Protein AF-A0A4P9ZXE1-F1 (afdb_monomer)

Nearest PDB structures (foldseek):
  8zd6-assembly1_A  TM=8.181E-01  e=3.611E-08  Canis lupus familiaris
  8zd6-assembly2_G  TM=7.915E-01  e=1.028E-07  Canis lupus familiaris
  3s0p-assembly1_B  TM=8.027E-01  e=1.581E-06  Solanum lycopersicum
  2jlp-assembly1_B  TM=6.651E-01  e=5.885E-07  Homo sapiens
  4bd4-assembly5_E  TM=6.994E-01  e=2.165E-05  Homo sapiens

pLDDT: mean 86.51, std 16.83, range [37.81, 98.88]

Foldseek 3Di:
DDPDDDDDDDDDPDDDDPPDPQCQKKKFAFDDPQAKGWIKIWGQDPPDPDAFIKIKTKIAHHHPPFADLKFKWWACAAQDPVNHPVRLHHGAAPPCADQPPHQAADLVPNVRRPGLGRCCRNPNGHDDPPHRGMTIDIDGRNSADCDDPSHSARHKMFMAGPVRDTGTMGHID

Organism: NCBI:txid215637

Secondary structure (DSSP, 8-state):
------------------------EEEEEEE-TTS-EEEEEEEE---TT--SEEEEEEEE---TT--SSBEEEEESSPPPTTS-GGGG-SB--TT----SS-----GGGHHHHS-TT-HHHHH--B--SSTTS-EEEEEEESS--SSSTT--TTSEEEEE-TT--EEEEEEB-

Sequence (173 aa):
MRFSTACLALTALAAPALALPTADHAVAKFENPAGVSGQVTFERQPKCGAQGTHVSFQFSGFGATAVGPFSYHIHQSPVGADGGCTATGGHFDPYAVPKTPVYTCNPAQARATCEVGDLSGKHGKLNPLPANGPVSGSYHDVDVELTGANAIVGRSVVVHNAQGDRIACANIV

Solvent-accessible surface area (backbone atoms only — not comparable to full-atom values): 9693 Å² total; per-residue (Å²): 137,85,84,79,83,74,84,81,78,80,86,73,89,71,75,86,69,83,70,70,88,70,54,49,57,37,37,23,58,28,87,36,93,87,25,39,26,41,38,38,39,39,31,57,45,85,59,90,87,50,73,35,21,39,37,36,37,38,40,29,44,52,32,98,84,55,51,67,58,24,38,40,32,30,24,60,27,33,52,29,98,87,72,41,61,74,58,12,64,57,69,25,43,95,79,65,49,72,52,75,96,62,68,57,52,40,53,95,46,33,93,72,31,30,42,63,16,39,47,20,57,55,73,51,54,50,72,36,63,61,84,49,32,52,41,69,55,71,53,77,36,72,71,49,35,56,61,70,97,75,31,50,61,66,12,16,41,38,33,22,35,60,87,64,50,79,66,38,54,19,45,22,82

Mean predicted aligned error: 8.41 Å

InterPro domains:
  IPR001424 Superoxide dismutase, copper/zinc binding domain [PF00080] (36-165)
  IPR036423 Superoxide dismutase-like, copper/zinc binding domain superfamily [G3DSA:2.60.40.200] (21-173)
  IPR036423 Superoxide dismutase-like, copper/zinc binding domain superfamily [SSF49329] (30-172)
  IPR053257 Cu-only superoxide dismutase [PTHR20910] (32-173)

Structure (mmCIF, N/CA/C/O backbone):
data_AF-A0A4P9ZXE1-F1
#
_entry.id   AF-A0A4P9ZXE1-F1
#
loop_
_atom_site.group_PDB
_atom_site.id
_atom_site.type_symbol
_atom_site.label_atom_id
_atom_site.label_alt_id
_atom_site.label_comp_id
_atom_site.label_asym_id
_atom_site.label_entity_id
_atom_site.label_seq_id
_atom_site.pdbx_PDB_ins_code
_atom_site.Cartn_x
_atom_site.Cartn_y
_atom_site.Cartn_z
_atom_site.occupancy
_atom_site.B_iso_or_equiv
_atom_site.auth_seq_id
_atom_site.auth_comp_id
_atom_site.auth_asym_id
_atom_site.auth_atom_id
_atom_site.pdbx_PDB_model_num
ATOM 1 N N . MET A 1 1 ? 7.573 41.254 -19.650 1.00 37.81 1 MET A N 1
ATOM 2 C CA . MET A 1 1 ? 6.693 40.522 -20.587 1.00 37.81 1 MET A CA 1
ATOM 3 C C . MET A 1 1 ? 7.003 39.040 -20.448 1.00 37.81 1 MET A C 1
ATOM 5 O O . MET A 1 1 ? 8.148 38.659 -20.644 1.00 37.81 1 MET A O 1
ATOM 9 N N . ARG A 1 2 ? 6.043 38.237 -19.970 1.00 42.19 2 ARG A N 1
ATOM 10 C CA . ARG A 1 2 ? 6.196 36.784 -19.800 1.00 42.19 2 ARG A CA 1
ATOM 11 C C . ARG A 1 2 ? 5.921 36.122 -21.148 1.00 42.19 2 ARG A C 1
ATOM 13 O O . ARG A 1 2 ? 4.805 36.236 -21.644 1.00 42.19 2 ARG A O 1
ATOM 20 N N . PHE A 1 3 ? 6.915 35.467 -21.738 1.00 40.62 3 PHE A N 1
ATOM 21 C CA . PHE A 1 3 ? 6.692 34.627 -22.910 1.00 40.62 3 PHE A CA 1
ATOM 22 C C . PHE A 1 3 ? 6.092 33.307 -22.428 1.00 40.62 3 PHE A C 1
ATOM 24 O O . PHE A 1 3 ? 6.759 32.513 -21.772 1.00 40.62 3 PHE A O 1
ATOM 31 N N . SER A 1 4 ? 4.794 33.133 -22.675 1.00 47.81 4 SER A N 1
ATOM 32 C CA . SER A 1 4 ? 4.089 31.877 -22.441 1.00 47.81 4 SER A CA 1
ATOM 33 C C . SER A 1 4 ? 4.406 30.954 -23.613 1.00 47.81 4 SER A C 1
ATOM 35 O O . SER A 1 4 ? 3.917 31.167 -24.723 1.00 47.81 4 SER A O 1
ATOM 37 N N . THR A 1 5 ? 5.280 29.974 -23.402 1.00 49.47 5 THR A N 1
ATOM 38 C CA . THR A 1 5 ? 5.599 28.969 -24.418 1.00 49.47 5 THR A CA 1
ATOM 39 C C . THR A 1 5 ? 4.461 27.953 -24.450 1.00 49.47 5 THR A C 1
ATOM 41 O O . THR A 1 5 ? 4.410 27.026 -23.646 1.00 49.47 5 THR A O 1
ATOM 44 N N . ALA A 1 6 ? 3.500 28.168 -25.347 1.00 54.53 6 ALA A N 1
ATOM 45 C CA . ALA A 1 6 ? 2.467 27.187 -25.646 1.00 54.53 6 ALA A CA 1
ATOM 46 C C . ALA A 1 6 ? 3.096 25.999 -26.391 1.00 54.53 6 ALA A C 1
ATOM 48 O O . ALA A 1 6 ? 3.806 26.179 -27.380 1.00 54.53 6 ALA A O 1
ATOM 49 N N . CYS A 1 7 ? 2.841 24.786 -25.903 1.00 51.19 7 CYS A N 1
ATOM 50 C CA . CYS A 1 7 ? 3.284 23.552 -26.541 1.00 51.19 7 CYS A CA 1
ATOM 51 C C . CYS A 1 7 ? 2.445 23.335 -27.814 1.00 51.19 7 CYS A C 1
ATOM 53 O O . CYS A 1 7 ? 1.250 23.051 -27.723 1.00 51.19 7 CYS A O 1
ATOM 55 N N . LEU A 1 8 ? 3.041 23.536 -28.995 1.00 47.84 8 LEU A N 1
ATOM 56 C CA . LEU A 1 8 ? 2.382 23.268 -30.275 1.00 47.84 8 LEU A CA 1
ATOM 57 C C . LEU A 1 8 ? 2.207 21.753 -30.446 1.00 47.84 8 LEU A C 1
ATOM 59 O O . LEU A 1 8 ? 3.186 21.022 -30.583 1.00 47.84 8 LEU A O 1
ATOM 63 N N . ALA A 1 9 ? 0.959 21.290 -30.477 1.00 53.44 9 ALA A N 1
ATOM 64 C CA . ALA A 1 9 ? 0.637 19.926 -30.866 1.00 53.44 9 ALA A CA 1
ATOM 65 C C . ALA A 1 9 ? 0.640 19.817 -32.399 1.00 53.44 9 ALA A C 1
ATOM 67 O O . ALA A 1 9 ? -0.198 20.411 -33.078 1.00 53.44 9 ALA A O 1
ATOM 68 N N . LEU A 1 10 ? 1.590 19.056 -32.946 1.00 49.34 10 LEU A N 1
ATOM 69 C CA . LEU A 1 10 ? 1.584 18.646 -34.347 1.00 49.34 10 LEU A CA 1
ATOM 70 C C . LEU A 1 10 ? 0.474 17.595 -34.524 1.00 49.34 10 LEU A C 1
ATOM 72 O O . LEU A 1 10 ? 0.581 16.484 -34.007 1.00 49.34 10 LEU A O 1
ATOM 76 N N . THR A 1 11 ? -0.613 17.932 -35.216 1.00 52.53 11 THR A N 1
ATOM 77 C CA . THR A 1 11 ? -1.706 16.985 -35.478 1.00 52.53 11 THR A CA 1
ATOM 78 C C . THR A 1 11 ? -1.324 16.044 -36.618 1.00 52.53 11 THR A C 1
ATOM 80 O O . THR A 1 11 ? -1.587 16.328 -37.786 1.00 52.53 11 THR A O 1
ATOM 83 N N . ALA A 1 12 ? -0.699 14.916 -36.290 1.00 55.50 12 ALA A N 1
ATOM 84 C CA . ALA A 1 12 ? -0.641 13.775 -37.196 1.00 55.50 12 ALA A CA 1
ATOM 85 C C . ALA A 1 12 ? -1.984 13.026 -37.133 1.00 55.50 12 ALA A C 1
ATOM 87 O O . ALA A 1 12 ? -2.408 12.618 -36.051 1.00 55.50 12 ALA A O 1
ATOM 88 N N . LEU A 1 13 ? -2.659 12.839 -38.276 1.00 52.97 13 LEU A N 1
ATOM 89 C CA . LEU A 1 13 ? -3.788 11.909 -38.370 1.00 52.97 13 LEU A CA 1
ATOM 90 C C . LEU A 1 13 ? -3.250 10.479 -38.229 1.00 52.97 13 LEU A C 1
ATOM 92 O O . LEU A 1 13 ? -2.818 9.865 -39.203 1.00 52.97 13 LEU A O 1
ATOM 96 N N . ALA A 1 14 ? -3.259 9.957 -37.006 1.00 55.69 14 ALA A N 1
ATOM 97 C CA . ALA A 1 14 ? -3.088 8.536 -36.762 1.00 55.69 14 ALA A CA 1
ATOM 98 C C . ALA A 1 14 ? -4.411 7.817 -37.066 1.00 55.69 14 ALA A C 1
ATOM 100 O O . ALA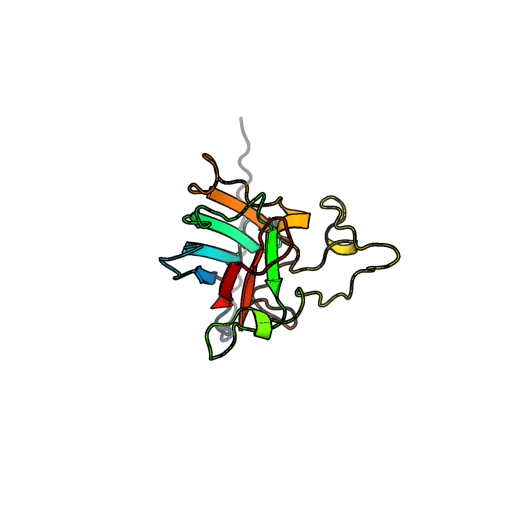 A 1 14 ? -5.476 8.246 -36.618 1.00 55.69 14 ALA A O 1
ATOM 101 N N . ALA A 1 15 ? -4.344 6.722 -37.827 1.00 55.66 15 ALA A N 1
ATOM 102 C CA . ALA A 1 15 ? -5.450 5.772 -37.929 1.00 55.66 15 ALA A CA 1
ATOM 103 C C . ALA A 1 15 ? -5.870 5.324 -36.515 1.00 55.66 15 ALA A C 1
ATOM 105 O O . ALA A 1 15 ? -5.005 5.260 -35.634 1.00 55.66 15 ALA A O 1
ATOM 106 N N . PRO A 1 16 ? -7.152 4.998 -36.266 1.00 47.50 16 PRO A N 1
ATOM 107 C CA . PRO A 1 16 ? -7.573 4.520 -34.962 1.00 47.50 16 PRO A CA 1
ATOM 108 C C . PRO A 1 16 ? -6.962 3.134 -34.754 1.00 47.50 16 PRO A C 1
ATOM 110 O O . PRO A 1 16 ? -7.514 2.116 -35.167 1.00 47.50 16 PRO A O 1
ATOM 113 N N . ALA A 1 17 ? -5.788 3.089 -34.126 1.00 56.81 17 ALA A N 1
ATOM 114 C CA . ALA A 1 17 ? -5.379 1.899 -33.415 1.00 56.81 17 ALA A CA 1
ATOM 115 C C . ALA A 1 17 ? -6.487 1.645 -32.393 1.00 56.81 17 ALA A C 1
ATOM 117 O O . ALA A 1 17 ? -6.837 2.544 -31.626 1.00 56.81 17 ALA A O 1
ATOM 118 N N . LEU A 1 18 ? -7.082 0.454 -32.428 1.00 47.06 18 LEU A N 1
ATOM 119 C CA . LEU A 1 18 ? -7.927 -0.028 -31.345 1.00 47.06 18 LEU A CA 1
ATOM 120 C C . LEU A 1 18 ? -7.067 -0.003 -30.079 1.00 47.06 18 LEU A C 1
ATOM 122 O O . LEU A 1 18 ? -6.294 -0.924 -29.825 1.00 47.06 18 LEU A O 1
ATOM 126 N N . ALA A 1 19 ? -7.133 1.100 -29.335 1.00 48.69 19 ALA A N 1
ATOM 127 C CA . ALA A 1 19 ? -6.527 1.193 -28.029 1.00 48.69 19 ALA A CA 1
ATOM 128 C C . ALA A 1 19 ? -7.233 0.140 -27.179 1.00 48.69 19 ALA A C 1
ATOM 130 O O . ALA A 1 19 ? -8.442 0.222 -26.954 1.00 48.69 19 ALA A O 1
ATOM 131 N N . LEU A 1 20 ? -6.484 -0.879 -26.756 1.00 50.44 20 LEU A N 1
ATOM 132 C CA . LEU A 1 20 ? -6.907 -1.706 -25.634 1.00 50.44 20 LEU A CA 1
ATOM 133 C C . LEU A 1 20 ? -7.311 -0.740 -24.512 1.00 50.44 20 LEU A C 1
ATOM 135 O O . LEU A 1 20 ? -6.597 0.250 -24.326 1.00 50.44 20 LEU A O 1
ATOM 139 N N . PRO A 1 21 ? -8.430 -0.964 -23.805 1.00 48.78 21 PRO A N 1
ATOM 140 C CA . PRO A 1 21 ? -8.814 -0.098 -22.701 1.00 48.78 21 PRO A CA 1
ATOM 141 C C . PRO A 1 21 ? -7.648 -0.069 -21.712 1.00 48.78 21 PRO A C 1
ATOM 143 O O . PRO A 1 21 ? -7.353 -1.065 -21.053 1.00 48.78 21 PRO A O 1
ATOM 146 N N . THR A 1 22 ? -6.913 1.040 -21.677 1.00 56.03 22 THR A N 1
ATOM 147 C CA . THR A 1 22 ? -5.839 1.217 -20.715 1.00 56.03 22 THR A CA 1
ATOM 148 C C . THR A 1 22 ? -6.523 1.529 -19.400 1.00 56.03 22 THR A C 1
ATOM 150 O O . THR A 1 22 ? -7.321 2.464 -19.316 1.00 56.03 22 THR A O 1
ATOM 153 N N . ALA A 1 23 ? -6.277 0.703 -18.383 1.00 66.94 23 ALA A N 1
ATOM 154 C CA . ALA A 1 23 ? -6.659 1.040 -17.024 1.00 66.94 23 ALA A CA 1
ATOM 155 C C . ALA A 1 23 ? -5.858 2.289 -16.632 1.00 66.94 23 ALA A C 1
ATOM 157 O O . ALA A 1 23 ? -4.732 2.207 -16.159 1.00 66.94 23 ALA A O 1
ATOM 158 N N . ASP A 1 24 ? -6.407 3.465 -16.918 1.00 85.94 24 ASP A N 1
ATOM 159 C CA . ASP A 1 24 ? -5.822 4.755 -16.538 1.00 85.94 24 ASP A CA 1
ATOM 160 C C . ASP A 1 24 ? -6.220 5.140 -15.114 1.00 85.94 24 ASP A C 1
ATOM 162 O O . ASP A 1 24 ? -5.783 6.160 -14.588 1.00 85.94 24 ASP A O 1
ATOM 166 N N . HIS A 1 25 ? -7.045 4.301 -14.498 1.00 92.25 25 HIS A N 1
ATOM 167 C CA . HIS A 1 25 ? -7.613 4.471 -13.185 1.00 92.25 25 HIS A CA 1
ATOM 168 C C . HIS A 1 25 ? -7.862 3.089 -12.569 1.00 92.25 25 HIS A C 1
ATOM 170 O O . HIS A 1 25 ? -8.386 2.207 -13.248 1.00 92.25 25 HIS A O 1
ATOM 176 N N . ALA A 1 26 ? -7.507 2.917 -11.299 1.00 96.44 26 ALA A N 1
ATOM 177 C CA . ALA A 1 26 ? -7.813 1.733 -10.502 1.00 96.44 26 ALA A CA 1
ATOM 178 C C . ALA A 1 26 ? -8.066 2.125 -9.039 1.00 96.44 26 ALA A C 1
ATOM 180 O O . ALA A 1 26 ? -7.527 3.124 -8.557 1.00 96.44 26 ALA A O 1
ATOM 181 N N . VAL A 1 27 ? -8.866 1.347 -8.313 1.00 98.00 27 VAL A N 1
ATOM 182 C CA . VAL A 1 27 ? -9.249 1.636 -6.924 1.00 98.00 27 VAL A CA 1
ATOM 183 C C . VAL A 1 27 ? -9.121 0.390 -6.062 1.00 98.00 27 VAL A C 1
ATOM 185 O O . VAL A 1 27 ? -9.598 -0.681 -6.419 1.00 98.00 27 VAL A O 1
ATOM 188 N N . ALA A 1 28 ? -8.532 0.549 -4.878 1.00 98.25 28 ALA A N 1
ATOM 189 C CA . ALA A 1 28 ? -8.623 -0.412 -3.789 1.00 98.25 28 ALA A CA 1
ATOM 190 C C . ALA A 1 28 ? -9.569 0.123 -2.716 1.00 98.25 28 ALA A C 1
ATOM 192 O O . ALA A 1 28 ? -9.208 1.035 -1.971 1.00 98.25 28 ALA A O 1
ATOM 193 N N . LYS A 1 29 ? -10.789 -0.419 -2.650 1.00 97.50 29 LYS A N 1
ATOM 194 C CA . LYS A 1 29 ? -11.834 0.030 -1.721 1.00 97.50 29 LYS A CA 1
ATOM 195 C C . LYS A 1 29 ? -11.907 -0.866 -0.486 1.00 97.50 29 LYS A C 1
ATOM 197 O O . LYS A 1 29 ? -12.100 -2.072 -0.592 1.00 97.50 29 LYS A O 1
ATOM 202 N N . PHE A 1 30 ? -11.779 -0.257 0.685 1.00 96.00 30 PHE A N 1
ATOM 203 C CA . PHE A 1 30 ? -11.786 -0.911 1.987 1.00 96.00 30 PHE A CA 1
ATOM 204 C C . PHE A 1 30 ? -13.178 -0.763 2.607 1.00 96.00 30 PHE A C 1
ATOM 206 O O . PHE A 1 30 ? -13.555 0.318 3.061 1.00 96.00 30 PHE A O 1
ATOM 213 N N . GLU A 1 31 ? -13.950 -1.849 2.611 1.00 82.12 31 GLU A N 1
ATOM 214 C CA . GLU A 1 31 ? -15.355 -1.871 3.043 1.00 82.12 31 GLU A CA 1
ATOM 215 C C . GLU A 1 31 ? -15.548 -2.599 4.386 1.00 82.12 31 GLU A C 1
ATOM 217 O O . GLU A 1 31 ? -16.488 -3.372 4.551 1.00 82.12 31 GLU A O 1
ATOM 222 N N . ASN A 1 32 ? -14.661 -2.374 5.365 1.00 74.56 32 ASN A N 1
ATOM 223 C CA . ASN A 1 32 ? -14.794 -2.965 6.699 1.00 74.56 32 ASN A CA 1
ATOM 224 C C . ASN A 1 32 ? -15.346 -1.945 7.716 1.00 74.56 32 ASN A C 1
ATOM 226 O O . ASN A 1 32 ? -14.581 -1.129 8.222 1.00 74.56 32 ASN A O 1
ATOM 230 N N . PRO A 1 33 ? -16.643 -1.986 8.074 1.00 60.88 33 PRO A N 1
ATOM 231 C CA . PRO A 1 33 ? -17.226 -1.054 9.044 1.00 60.88 33 PRO A CA 1
ATOM 232 C C . PRO A 1 33 ? -16.739 -1.263 10.490 1.00 60.88 33 PRO A C 1
ATOM 234 O O . PRO A 1 33 ? -16.909 -0.371 11.316 1.00 60.88 33 PRO A O 1
ATOM 237 N N . ALA A 1 34 ? -16.138 -2.415 10.811 1.00 63.50 34 ALA A N 1
ATOM 238 C CA . ALA A 1 34 ? -15.570 -2.710 12.132 1.00 63.50 34 ALA A CA 1
ATOM 239 C C . ALA A 1 34 ? -14.053 -2.440 12.214 1.00 63.50 34 ALA A C 1
ATOM 241 O O . ALA A 1 34 ? -13.433 -2.696 13.247 1.00 63.50 34 ALA A O 1
ATOM 242 N N . GLY A 1 35 ? -13.450 -1.943 11.132 1.00 83.62 35 GLY A N 1
ATOM 243 C CA . GLY A 1 35 ? -12.018 -1.703 11.009 1.00 83.62 35 GLY A CA 1
ATOM 244 C C . GLY A 1 35 ? -11.718 -0.634 9.963 1.00 83.62 35 GLY A C 1
ATOM 245 O O . GLY A 1 35 ? -12.519 0.274 9.739 1.00 83.62 35 GLY A O 1
ATOM 246 N N . VAL A 1 36 ? -10.539 -0.719 9.341 1.00 92.31 36 VAL A N 1
ATOM 247 C CA . VAL A 1 36 ? -10.106 0.293 8.371 1.00 92.31 36 VAL A CA 1
ATOM 248 C C . VAL A 1 36 ? -11.096 0.343 7.205 1.00 92.31 36 VAL A C 1
ATOM 250 O O . VAL A 1 36 ? -11.322 -0.658 6.523 1.00 92.31 36 VAL A O 1
ATOM 253 N N . SER A 1 37 ? -11.637 1.530 6.952 1.00 93.75 37 SER A N 1
ATOM 254 C CA . SER A 1 37 ? -12.508 1.831 5.817 1.00 93.75 37 SER A CA 1
ATOM 255 C C . SER A 1 37 ? -11.958 2.999 5.009 1.00 93.75 37 SER A C 1
ATOM 257 O O . SER A 1 37 ? -11.230 3.843 5.538 1.00 93.75 37 SER A O 1
ATOM 259 N N . GLY A 1 38 ? -12.297 3.048 3.722 1.00 95.12 38 GLY A N 1
ATOM 260 C CA . GLY A 1 38 ? -11.833 4.091 2.811 1.00 95.12 38 GLY A CA 1
ATOM 261 C C . GLY A 1 38 ? -11.387 3.531 1.469 1.00 95.12 38 GLY A C 1
ATOM 262 O O . GLY A 1 38 ? -11.906 2.512 1.014 1.00 95.12 38 GLY A O 1
ATOM 263 N N . GLN A 1 39 ? -10.439 4.193 0.816 1.00 97.56 39 GLN A N 1
ATOM 264 C CA . GLN A 1 39 ? -9.918 3.739 -0.468 1.00 97.56 39 GLN A CA 1
ATOM 265 C C . GLN A 1 39 ? -8.519 4.268 -0.773 1.00 97.56 39 GLN A C 1
ATOM 267 O O . GLN A 1 39 ? -8.103 5.311 -0.264 1.00 97.56 39 GLN A O 1
ATOM 272 N N . VAL A 1 40 ? -7.843 3.567 -1.678 1.00 98.56 40 VAL A N 1
ATOM 273 C CA . VAL A 1 40 ? -6.684 4.062 -2.424 1.00 98.56 40 VAL A CA 1
ATOM 274 C C . VAL A 1 40 ? -7.069 4.137 -3.895 1.00 98.56 40 VAL A C 1
ATOM 276 O O . VAL A 1 40 ? -7.565 3.159 -4.447 1.00 98.56 40 VAL A O 1
ATOM 279 N N . THR A 1 41 ? -6.846 5.284 -4.520 1.00 98.06 41 THR A N 1
ATOM 280 C CA . THR A 1 41 ? -7.093 5.529 -5.941 1.00 98.06 41 THR A CA 1
ATOM 281 C C . THR A 1 41 ? -5.757 5.689 -6.652 1.00 98.06 41 THR A C 1
ATOM 283 O O . THR A 1 41 ? -4.891 6.439 -6.195 1.00 98.06 41 THR A O 1
ATOM 286 N N . PHE A 1 42 ? -5.610 5.009 -7.780 1.00 97.19 42 PHE A N 1
ATOM 287 C CA . PHE A 1 42 ? -4.442 5.046 -8.642 1.00 97.19 42 PHE A CA 1
ATOM 288 C C . PHE A 1 42 ? -4.847 5.615 -9.995 1.00 97.19 42 PHE A C 1
ATOM 290 O O . PHE A 1 42 ? -5.710 5.055 -10.659 1.00 97.19 42 PHE A O 1
ATOM 297 N N . GLU A 1 43 ? -4.218 6.702 -10.418 1.00 93.81 43 GLU A N 1
ATOM 298 C CA . GLU A 1 43 ? -4.509 7.377 -11.681 1.00 93.81 43 GLU A CA 1
ATOM 299 C C . GLU A 1 43 ? -3.231 7.535 -12.494 1.00 93.81 43 GLU A C 1
ATOM 301 O O . GLU A 1 43 ? -2.269 8.178 -12.061 1.00 93.81 43 GLU A O 1
ATOM 306 N N . ARG A 1 44 ? -3.215 6.991 -13.709 1.00 89.12 44 ARG A N 1
ATOM 307 C CA . ARG A 1 44 ? -2.122 7.231 -14.646 1.00 89.12 44 ARG A CA 1
ATOM 308 C C . ARG A 1 44 ? -2.210 8.686 -15.093 1.00 89.12 44 ARG A C 1
ATOM 310 O O . ARG A 1 44 ? -3.106 9.052 -15.847 1.00 89.12 44 ARG A O 1
ATOM 317 N N . GLN A 1 45 ? -1.290 9.532 -14.637 1.00 74.44 45 GLN A N 1
ATOM 318 C CA . GLN A 1 45 ? -1.247 10.925 -15.076 1.00 74.44 45 GLN A CA 1
ATOM 319 C C . GLN A 1 45 ? -0.254 11.083 -16.231 1.00 74.44 45 GLN A C 1
ATOM 321 O O . GLN A 1 45 ? 0.949 11.064 -15.995 1.00 74.44 45 GLN A O 1
ATOM 326 N N . PRO A 1 46 ? -0.709 11.340 -17.472 1.00 59.22 46 PRO A N 1
ATOM 327 C CA . PRO A 1 46 ? 0.185 11.656 -18.587 1.00 59.22 46 PRO A CA 1
ATOM 328 C C . PRO A 1 46 ? 0.700 13.111 -18.546 1.00 59.22 46 PRO A C 1
ATOM 330 O O . PRO A 1 46 ? 1.115 13.652 -19.572 1.00 59.22 46 PRO A O 1
ATOM 333 N N . LYS A 1 47 ? 0.623 13.809 -17.402 1.00 49.12 47 LYS A N 1
ATOM 334 C CA . LYS A 1 47 ? 0.845 15.261 -17.345 1.00 49.12 47 LYS A CA 1
ATOM 335 C C . LYS A 1 47 ? 2.306 15.611 -17.644 1.00 49.12 47 LYS A C 1
ATOM 337 O O . LYS A 1 47 ? 3.193 15.359 -16.837 1.00 49.12 47 LYS A O 1
ATOM 342 N N . CYS A 1 48 ? 2.515 16.253 -18.796 1.00 46.94 48 CYS A N 1
ATOM 343 C CA . CYS A 1 48 ? 3.661 17.096 -19.162 1.00 46.94 48 CYS A CA 1
ATOM 344 C C . CYS A 1 48 ? 5.018 16.668 -18.568 1.00 46.94 48 CYS A C 1
ATOM 346 O O . CYS A 1 48 ? 5.648 17.436 -17.845 1.00 46.94 48 CYS A O 1
ATOM 348 N N . GLY A 1 49 ? 5.473 15.452 -18.882 1.00 50.94 49 GLY A N 1
ATOM 349 C CA . GLY A 1 49 ? 6.822 14.982 -18.544 1.00 50.94 49 GLY A CA 1
ATOM 350 C C . GLY A 1 49 ? 6.981 14.310 -17.176 1.00 50.94 49 GLY A C 1
ATOM 351 O O . GLY A 1 49 ? 8.061 13.790 -16.906 1.00 50.94 49 GLY A O 1
ATOM 352 N N . ALA A 1 50 ? 5.938 14.252 -16.341 1.00 55.91 50 ALA A N 1
ATOM 353 C CA . ALA A 1 50 ? 5.933 13.395 -15.158 1.00 55.91 50 ALA A CA 1
ATOM 354 C C . ALA A 1 50 ? 5.558 11.960 -15.564 1.00 55.91 50 ALA A C 1
ATOM 356 O O . ALA A 1 50 ? 4.489 11.727 -16.124 1.00 55.91 50 ALA A O 1
ATOM 357 N N . GLN A 1 51 ? 6.457 11.008 -15.311 1.00 69.88 51 GLN A N 1
ATOM 358 C CA . GLN A 1 51 ? 6.194 9.575 -15.464 1.00 69.88 51 GLN A CA 1
ATOM 359 C C . GLN A 1 51 ? 5.644 9.017 -14.146 1.00 69.88 51 GLN A C 1
ATOM 361 O O . GLN A 1 51 ? 6.073 9.459 -13.080 1.00 69.88 51 GLN A O 1
ATOM 366 N N . GLY A 1 52 ? 4.741 8.038 -14.213 1.00 85.69 52 GLY A N 1
ATOM 367 C CA . GLY A 1 52 ? 4.243 7.306 -13.044 1.00 85.69 52 GLY A CA 1
ATOM 368 C C . GLY A 1 52 ? 2.738 7.419 -12.802 1.00 85.69 52 GLY A C 1
ATOM 369 O O . GLY A 1 52 ? 1.970 7.903 -13.636 1.00 85.69 52 GLY A O 1
ATOM 370 N N . THR A 1 53 ? 2.329 6.960 -11.626 1.00 92.94 53 THR A N 1
ATOM 371 C CA . THR A 1 53 ? 0.939 6.883 -11.179 1.00 92.94 53 THR A CA 1
ATOM 372 C C . THR A 1 53 ? 0.715 7.860 -10.029 1.00 92.94 53 THR A C 1
ATOM 374 O O . THR A 1 53 ? 1.458 7.874 -9.049 1.00 92.94 53 THR A O 1
ATOM 377 N N . HIS A 1 54 ? -0.305 8.706 -10.150 1.00 94.50 54 HIS A N 1
ATOM 378 C CA . HIS A 1 54 ? -0.791 9.520 -9.045 1.00 94.50 54 HIS A CA 1
ATOM 379 C C . HIS A 1 54 ? -1.592 8.625 -8.102 1.00 94.50 54 HIS A C 1
ATOM 381 O O . HIS A 1 54 ? -2.583 8.017 -8.504 1.00 94.50 54 HIS A O 1
ATOM 387 N N . VAL A 1 55 ? -1.148 8.531 -6.855 1.00 97.19 55 VAL A N 1
ATOM 388 C CA . VAL A 1 55 ? -1.796 7.738 -5.816 1.00 97.19 55 VAL A CA 1
ATOM 389 C C . VAL A 1 55 ? -2.434 8.701 -4.833 1.00 97.19 55 VAL A C 1
ATOM 391 O O . VAL A 1 55 ? -1.773 9.602 -4.324 1.00 97.19 55 VAL A O 1
ATOM 394 N N . SER A 1 56 ? -3.715 8.513 -4.548 1.00 98.00 56 SER A N 1
ATOM 395 C CA . SER A 1 56 ? -4.418 9.234 -3.489 1.00 98.00 56 SER A CA 1
ATOM 396 C C . SER A 1 56 ? -5.099 8.247 -2.561 1.00 98.00 56 SER A C 1
ATOM 398 O O . SER A 1 56 ? -5.499 7.163 -2.976 1.00 98.00 56 SER A O 1
ATOM 400 N N . PHE A 1 57 ? -5.200 8.589 -1.285 1.00 98.44 57 PHE A N 1
ATOM 401 C CA . PHE A 1 57 ? -5.802 7.719 -0.292 1.00 98.44 57 PHE A CA 1
ATOM 402 C C . PHE A 1 57 ? -6.622 8.518 0.706 1.00 98.44 57 PHE A C 1
ATOM 404 O O . PHE A 1 57 ? -6.308 9.663 1.043 1.00 98.44 57 PHE A O 1
ATOM 411 N N . GLN A 1 58 ? -7.658 7.870 1.216 1.00 97.31 58 GLN A N 1
ATOM 412 C CA . GLN A 1 58 ? -8.414 8.325 2.367 1.00 97.31 58 GLN A CA 1
ATOM 413 C C . GLN A 1 58 ? -8.809 7.104 3.182 1.00 97.31 58 GLN A C 1
ATOM 415 O O . GLN A 1 58 ? -9.399 6.170 2.651 1.00 97.31 58 GLN A O 1
ATOM 420 N N . PHE A 1 59 ? -8.485 7.131 4.468 1.00 96.25 59 PHE A N 1
ATOM 421 C CA . PHE A 1 59 ? -8.765 6.063 5.412 1.00 96.25 59 PHE A CA 1
ATOM 422 C C . PHE A 1 59 ? -9.372 6.614 6.693 1.00 96.25 59 PHE A C 1
ATOM 424 O O . PHE A 1 59 ? -9.106 7.744 7.103 1.00 96.25 59 PHE A O 1
ATOM 431 N N . SER A 1 60 ? -10.156 5.779 7.357 1.00 93.44 60 SER A N 1
ATOM 432 C CA . SER A 1 60 ? -10.683 6.028 8.692 1.00 93.44 60 SER A CA 1
ATOM 433 C C . SER A 1 60 ? -10.934 4.704 9.412 1.00 93.44 60 SER A C 1
ATOM 435 O O . SER A 1 60 ? -10.847 3.635 8.808 1.00 93.44 60 SER A O 1
ATOM 437 N N . GLY A 1 61 ? -11.248 4.768 10.706 1.00 90.19 61 GLY A N 1
ATOM 438 C CA . GLY A 1 61 ? -11.710 3.596 11.445 1.00 90.19 61 GLY A CA 1
ATOM 439 C C . GLY A 1 61 ? -10.624 2.558 11.717 1.00 90.19 61 GLY A C 1
ATOM 440 O O . GLY A 1 61 ? -10.927 1.378 11.755 1.00 90.19 61 GLY A O 1
ATOM 441 N N . PHE A 1 62 ? -9.372 2.954 11.972 1.00 89.50 62 PHE A N 1
ATOM 442 C CA . PHE A 1 62 ? -8.244 2.024 12.195 1.00 89.50 62 PHE A CA 1
ATOM 443 C C . PHE A 1 62 ? -8.426 1.011 13.348 1.00 89.50 62 PHE A C 1
ATOM 445 O O . PHE A 1 62 ? -7.578 0.147 13.539 1.00 89.50 62 PHE A O 1
ATOM 452 N N . GLY A 1 63 ? -9.543 1.066 14.077 1.00 82.56 63 GLY A N 1
ATOM 453 C CA . GLY A 1 63 ? -9.847 0.250 15.242 1.00 82.56 63 GLY A CA 1
ATOM 454 C C . GLY A 1 63 ? -9.338 0.930 16.507 1.00 82.56 63 GLY A C 1
ATOM 455 O O . GLY A 1 63 ? -8.233 1.460 16.538 1.00 82.56 63 GLY A O 1
ATOM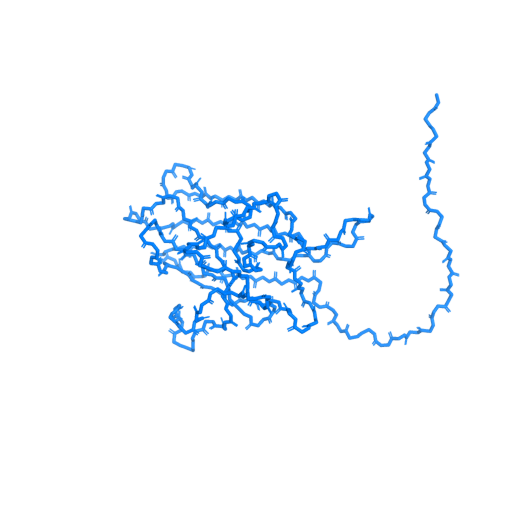 456 N N . ALA A 1 64 ? -10.139 0.927 17.575 1.00 73.50 64 ALA A N 1
ATOM 457 C CA . ALA A 1 64 ? -9.790 1.635 18.811 1.00 73.50 64 ALA A CA 1
ATOM 458 C C . ALA A 1 64 ? -8.502 1.106 19.470 1.00 73.50 64 ALA A C 1
ATOM 460 O O . ALA A 1 64 ? -7.807 1.856 20.150 1.00 73.50 64 ALA A O 1
ATOM 461 N N . THR A 1 65 ? -8.180 -0.172 19.257 1.00 78.69 65 THR A N 1
ATOM 462 C CA . THR A 1 65 ? -7.039 -0.862 19.873 1.00 78.69 65 THR A CA 1
ATOM 463 C C . THR A 1 65 ? -5.824 -0.978 18.960 1.00 78.69 65 THR A C 1
ATOM 465 O O . THR A 1 65 ? -4.777 -1.437 19.412 1.00 78.69 65 THR A O 1
ATOM 468 N N . ALA A 1 66 ? -5.941 -0.615 17.680 1.00 82.56 66 ALA A N 1
ATOM 469 C CA . ALA A 1 66 ? -4.818 -0.724 16.766 1.00 82.56 66 ALA A CA 1
ATOM 470 C C . ALA A 1 66 ? -3.812 0.400 17.039 1.00 82.56 66 ALA A C 1
ATOM 472 O O . ALA A 1 66 ? -4.186 1.546 17.302 1.00 82.56 66 ALA A O 1
ATOM 473 N N . VAL A 1 67 ? -2.527 0.056 16.987 1.00 88.50 67 VAL A N 1
ATOM 474 C CA . VAL A 1 67 ? -1.428 0.983 17.263 1.00 88.50 67 VAL A CA 1
ATOM 475 C C . VAL A 1 67 ? -0.723 1.303 15.951 1.00 88.50 67 VAL A C 1
ATOM 477 O O . VAL A 1 67 ? -0.239 0.400 15.268 1.00 88.50 67 VAL A O 1
ATOM 480 N N . GLY A 1 68 ? -0.693 2.588 15.599 1.00 90.81 68 GLY A N 1
ATOM 481 C CA . GLY A 1 68 ? 0.056 3.111 14.458 1.00 90.81 68 GLY A CA 1
ATOM 482 C C . GLY A 1 68 ? 1.502 3.505 14.813 1.00 90.81 68 GLY A C 1
ATOM 483 O O . GLY A 1 68 ? 1.954 3.262 15.933 1.00 90.81 68 GLY A O 1
ATOM 484 N N . PRO A 1 69 ? 2.234 4.148 13.885 1.00 94.12 69 PRO A N 1
ATOM 485 C CA . PRO A 1 69 ? 1.806 4.503 12.531 1.00 94.12 69 PRO A CA 1
ATOM 486 C C . PRO A 1 69 ? 1.602 3.259 11.657 1.00 94.12 69 PRO A C 1
ATOM 488 O O . PRO A 1 69 ? 2.341 2.280 11.772 1.00 94.12 69 PRO A O 1
ATOM 491 N N . PHE A 1 70 ? 0.598 3.304 10.787 1.00 96.88 70 PHE A N 1
ATOM 492 C CA . PHE A 1 70 ? 0.164 2.155 9.995 1.00 96.88 70 PHE A CA 1
ATOM 493 C C . PHE A 1 70 ? 0.904 2.125 8.667 1.00 96.88 70 PHE A C 1
ATOM 495 O O . PHE A 1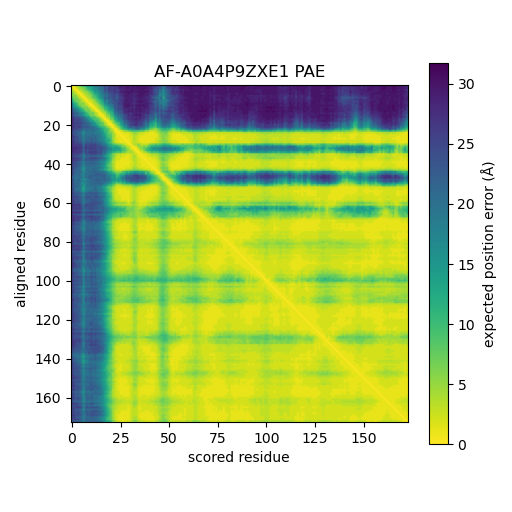 70 ? 0.905 3.116 7.932 1.00 96.88 70 PHE A O 1
ATOM 502 N N . SER A 1 71 ? 1.541 1.004 8.349 1.00 98.00 71 SER A N 1
ATOM 503 C CA . SER A 1 71 ? 2.090 0.813 7.011 1.00 98.00 71 SER A CA 1
ATOM 504 C C . SER A 1 71 ? 1.019 0.286 6.064 1.00 98.00 71 SER A C 1
ATOM 506 O O . SER A 1 71 ? -0.011 -0.240 6.475 1.00 98.00 71 SER A O 1
ATOM 508 N N . TYR A 1 72 ? 1.243 0.469 4.777 1.00 98.62 72 TYR A N 1
ATOM 509 C CA . TYR A 1 72 ? 0.387 -0.008 3.713 1.00 98.62 72 TYR A CA 1
ATOM 510 C C . TYR A 1 72 ? 1.235 -0.291 2.481 1.00 98.62 72 TYR A C 1
ATOM 512 O O . TYR A 1 72 ? 2.157 0.469 2.162 1.00 98.62 72 TYR A O 1
ATOM 520 N N . HIS A 1 73 ? 0.922 -1.398 1.818 1.00 98.81 73 HIS A N 1
ATOM 521 C CA . HIS A 1 73 ? 1.713 -1.923 0.715 1.00 98.81 73 HIS A CA 1
ATOM 522 C C . HIS A 1 73 ? 0.813 -2.531 -0.354 1.00 98.81 73 HIS A C 1
ATOM 524 O O . HIS A 1 73 ? -0.286 -3.006 -0.058 1.00 98.81 73 HIS A O 1
ATOM 530 N N . ILE A 1 74 ? 1.307 -2.575 -1.588 1.00 98.88 74 ILE A N 1
ATOM 531 C CA . ILE A 1 74 ? 0.735 -3.422 -2.634 1.00 98.88 74 ILE A CA 1
ATOM 532 C C . ILE A 1 74 ? 1.301 -4.825 -2.442 1.00 98.88 74 ILE A C 1
ATOM 534 O O . ILE A 1 74 ? 2.516 -5.017 -2.405 1.00 98.88 74 ILE A O 1
ATOM 538 N N . HIS A 1 75 ? 0.422 -5.806 -2.315 1.00 98.81 75 HIS A N 1
ATOM 539 C CA . HIS A 1 75 ? 0.782 -7.210 -2.191 1.00 98.81 75 HIS A CA 1
ATOM 540 C C . HIS A 1 75 ? 0.697 -7.921 -3.537 1.00 98.81 75 HIS A C 1
ATOM 542 O O . HIS A 1 75 ? 0.040 -7.459 -4.462 1.00 98.81 75 HIS A O 1
ATOM 548 N N . GLN A 1 76 ? 1.394 -9.044 -3.675 1.00 98.38 76 GLN A N 1
ATOM 549 C CA . GLN A 1 76 ? 1.538 -9.724 -4.963 1.00 98.38 76 GLN A CA 1
ATOM 550 C C . GLN A 1 76 ? 0.248 -10.394 -5.472 1.00 98.38 76 GLN A C 1
ATOM 552 O O . GLN A 1 76 ? 0.087 -10.520 -6.684 1.00 98.38 76 GLN A O 1
ATOM 557 N N . SER A 1 77 ? -0.666 -10.794 -4.587 1.00 98.31 77 SER A N 1
ATOM 558 C CA . SER A 1 77 ? -1.893 -11.525 -4.935 1.00 98.31 77 SER A CA 1
ATOM 559 C C . SER A 1 77 ? -3.158 -10.745 -4.549 1.00 98.31 77 SER A C 1
ATOM 561 O O . SER A 1 77 ? -3.096 -9.880 -3.666 1.00 98.31 77 SER A O 1
ATOM 563 N N . PRO A 1 78 ? -4.317 -11.042 -5.166 1.00 98.25 78 PRO A N 1
ATOM 564 C CA . PRO A 1 78 ? -5.599 -10.519 -4.703 1.00 98.25 78 PRO A CA 1
ATOM 565 C C . PRO A 1 78 ? -5.935 -11.012 -3.284 1.00 98.25 78 PRO A C 1
ATOM 567 O O . PRO A 1 78 ? -5.361 -11.980 -2.779 1.00 98.25 78 PRO A O 1
ATOM 570 N N . VAL A 1 79 ? -6.882 -10.332 -2.643 1.00 97.25 79 VAL A N 1
ATOM 571 C CA . VAL A 1 79 ? -7.545 -10.769 -1.409 1.00 97.25 79 VAL A CA 1
ATOM 572 C C . VAL A 1 79 ? -8.190 -12.135 -1.641 1.00 97.25 79 VAL A C 1
ATOM 574 O O . VAL A 1 79 ? -8.728 -12.403 -2.718 1.00 97.25 79 VAL A O 1
ATOM 577 N N . GLY A 1 80 ? -8.112 -13.006 -0.631 1.00 94.94 80 GLY A N 1
ATOM 578 C CA . GLY A 1 80 ? -8.677 -14.350 -0.697 1.00 94.94 80 GLY A CA 1
ATOM 579 C C . GLY A 1 80 ? -10.185 -14.331 -0.937 1.00 94.94 80 GLY A C 1
ATOM 580 O O . GLY A 1 80 ? -10.871 -13.363 -0.612 1.00 94.94 80 GLY A O 1
ATOM 581 N N . ALA A 1 81 ? -10.720 -15.421 -1.488 1.00 94.56 81 ALA A N 1
ATOM 582 C CA . ALA A 1 81 ? -12.162 -15.559 -1.713 1.00 94.56 81 ALA A CA 1
ATOM 583 C C . ALA A 1 81 ? -12.984 -15.515 -0.406 1.00 94.56 81 ALA A C 1
ATOM 585 O O . ALA A 1 81 ? -14.175 -15.225 -0.434 1.00 94.56 81 ALA A O 1
ATOM 586 N N . ASP A 1 82 ? -12.341 -15.782 0.732 1.00 91.88 82 ASP A N 1
ATOM 587 C CA . ASP A 1 82 ? -12.874 -15.657 2.091 1.00 91.88 82 ASP A CA 1
ATOM 588 C C . ASP A 1 82 ? -12.822 -14.218 2.644 1.00 91.88 82 ASP A C 1
ATOM 590 O O . ASP A 1 82 ? -13.239 -13.977 3.775 1.00 91.88 82 ASP A O 1
ATOM 594 N N . GLY A 1 83 ? -12.288 -13.262 1.876 1.00 90.81 83 GLY A N 1
ATOM 595 C CA . GLY A 1 83 ? -12.028 -11.890 2.318 1.00 90.81 83 GLY A CA 1
ATOM 596 C C . GLY A 1 83 ? -10.772 -11.745 3.185 1.00 90.81 83 GLY A C 1
ATOM 597 O O . GLY A 1 83 ? -10.484 -10.652 3.672 1.00 90.81 83 GLY A O 1
ATOM 598 N N . GLY A 1 84 ? -10.009 -12.823 3.390 1.00 91.94 84 GLY A N 1
ATOM 599 C CA . GLY A 1 84 ? -8.839 -12.844 4.256 1.00 91.94 84 GLY A CA 1
ATOM 600 C C . GLY A 1 84 ? -7.602 -12.206 3.619 1.00 91.94 84 GLY A C 1
ATOM 601 O O . GLY A 1 84 ? -7.236 -12.486 2.473 1.00 91.94 84 GLY A O 1
ATOM 602 N N . CYS A 1 85 ? -6.879 -11.400 4.401 1.00 95.94 85 CYS A N 1
ATOM 603 C CA . CYS A 1 85 ? -5.661 -10.731 3.935 1.00 95.94 85 CYS A CA 1
ATOM 604 C C . CYS A 1 85 ? -4.445 -11.657 3.831 1.00 95.94 85 CYS A C 1
ATOM 606 O O . CY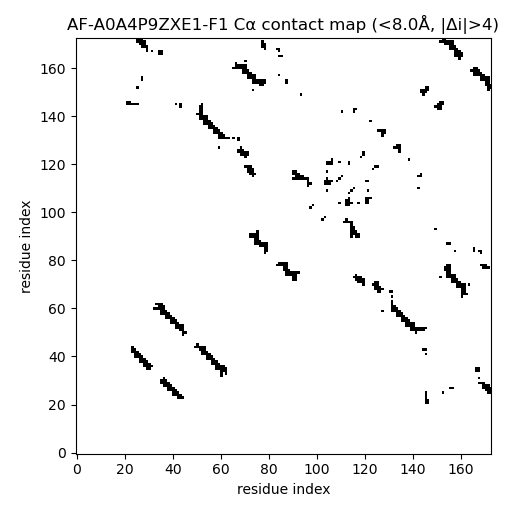S A 1 85 ? -3.436 -11.260 3.259 1.00 95.94 85 CYS A O 1
ATOM 608 N N . THR A 1 86 ? -4.497 -12.879 4.365 1.00 96.44 86 THR A N 1
ATOM 609 C CA . THR A 1 86 ? -3.375 -13.834 4.316 1.00 96.44 86 THR A CA 1
ATOM 610 C C . THR A 1 86 ? -3.060 -14.276 2.885 1.00 96.44 86 THR A C 1
ATOM 612 O O . THR A 1 86 ? -1.892 -14.370 2.507 1.00 96.44 86 THR A O 1
ATOM 615 N N . ALA A 1 87 ? -4.093 -14.482 2.062 1.00 97.06 87 ALA A N 1
ATOM 616 C CA . ALA A 1 87 ? -3.951 -14.955 0.685 1.00 97.06 87 ALA A CA 1
ATOM 617 C C . ALA A 1 87 ? -3.253 -13.949 -0.251 1.00 97.06 87 ALA A C 1
ATOM 619 O O . ALA A 1 87 ? -2.775 -14.341 -1.315 1.00 97.06 87 ALA A O 1
ATOM 620 N N . THR A 1 88 ? -3.115 -12.679 0.158 1.00 98.19 88 THR A N 1
ATOM 621 C CA . THR A 1 88 ? -2.445 -11.653 -0.656 1.00 98.19 88 THR A CA 1
ATOM 622 C C . THR A 1 88 ? -0.935 -11.894 -0.798 1.00 98.19 88 THR A C 1
ATOM 624 O O . THR A 1 88 ? -0.291 -11.314 -1.671 1.00 98.19 88 THR A O 1
ATOM 627 N N . GLY A 1 89 ? -0.348 -12.783 0.016 1.00 98.19 89 GLY A N 1
ATOM 628 C CA . GLY A 1 89 ? 1.064 -13.159 -0.084 1.00 98.19 89 GLY A CA 1
ATOM 629 C C . GLY A 1 89 ? 2.011 -12.060 0.402 1.00 98.19 89 GLY A C 1
ATOM 630 O O . GLY A 1 89 ? 1.641 -11.275 1.276 1.00 98.19 89 GLY A O 1
ATOM 631 N N . GLY A 1 90 ? 3.243 -12.032 -0.111 1.00 98.12 90 GLY A N 1
ATOM 632 C CA . GLY A 1 90 ? 4.238 -10.999 0.210 1.00 98.12 90 GLY A CA 1
ATOM 633 C C . GLY A 1 90 ? 3.968 -9.659 -0.480 1.00 98.12 90 GLY A C 1
ATOM 634 O O . GLY A 1 90 ? 3.002 -9.519 -1.235 1.00 98.12 90 GLY A O 1
ATOM 635 N N . HIS A 1 91 ? 4.834 -8.679 -0.222 1.00 98.50 91 HIS A N 1
ATOM 636 C CA . HIS A 1 91 ? 4.820 -7.408 -0.943 1.00 98.50 91 HIS A CA 1
ATOM 637 C C . HIS A 1 91 ? 5.115 -7.633 -2.431 1.00 98.50 91 HI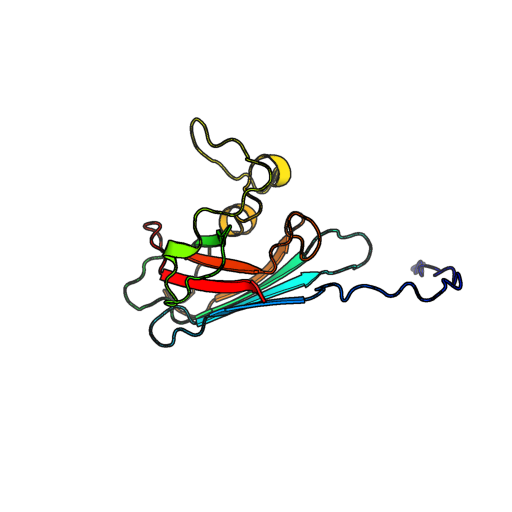S A C 1
ATOM 639 O O . HIS A 1 91 ? 5.831 -8.563 -2.809 1.00 98.50 91 HIS A O 1
ATOM 645 N N . PHE A 1 92 ? 4.548 -6.787 -3.285 1.00 98.56 92 PHE A N 1
ATOM 646 C CA . PHE A 1 92 ? 4.813 -6.837 -4.713 1.00 98.56 92 PHE A CA 1
ATOM 647 C C . PHE A 1 92 ? 6.217 -6.297 -5.018 1.00 98.56 92 PHE A C 1
ATOM 649 O O . PHE A 1 92 ? 6.481 -5.103 -4.881 1.00 98.56 92 PHE A O 1
ATOM 656 N N . ASP A 1 93 ? 7.106 -7.190 -5.448 1.00 97.69 93 ASP A N 1
ATOM 657 C CA . ASP A 1 93 ? 8.519 -6.901 -5.701 1.00 97.69 93 ASP A CA 1
ATOM 658 C C . ASP A 1 93 ? 8.991 -7.574 -7.006 1.00 97.69 93 ASP A C 1
ATOM 660 O O . ASP A 1 93 ? 9.700 -8.582 -6.976 1.00 97.69 93 ASP A O 1
ATOM 664 N N . PRO A 1 94 ? 8.567 -7.065 -8.179 1.00 96.81 94 PRO A N 1
ATOM 665 C CA . PRO A 1 94 ? 8.909 -7.666 -9.469 1.00 96.81 94 PRO A CA 1
ATOM 666 C C . PRO A 1 94 ? 10.403 -7.558 -9.811 1.00 96.81 94 PRO A C 1
ATOM 668 O O . PRO A 1 94 ? 10.881 -8.280 -10.682 1.00 96.81 94 PRO A O 1
ATOM 671 N N . TYR A 1 95 ? 11.137 -6.666 -9.140 1.00 94.88 95 TYR A N 1
ATOM 672 C CA . TYR A 1 95 ? 12.564 -6.430 -9.372 1.00 94.88 95 TYR A CA 1
ATOM 673 C C . TYR A 1 95 ? 13.467 -7.131 -8.352 1.00 94.88 95 TYR A C 1
ATOM 675 O O . TYR A 1 95 ? 14.686 -7.034 -8.474 1.00 94.88 95 TYR A O 1
ATOM 683 N N . ALA A 1 96 ? 12.880 -7.852 -7.389 1.00 94.44 96 ALA A N 1
ATOM 684 C CA . ALA A 1 96 ? 13.585 -8.608 -6.360 1.00 94.44 96 ALA A CA 1
ATOM 685 C C . ALA A 1 96 ? 14.686 -7.779 -5.677 1.00 94.44 96 ALA A C 1
ATOM 687 O O . ALA A 1 96 ? 15.855 -8.179 -5.650 1.00 94.44 96 ALA A O 1
ATOM 688 N N . VAL A 1 97 ? 14.322 -6.599 -5.161 1.00 94.62 97 VAL A N 1
ATOM 689 C CA . VAL A 1 97 ? 15.299 -5.703 -4.529 1.00 94.62 97 VAL A CA 1
ATOM 690 C C . VAL A 1 97 ? 16.018 -6.404 -3.362 1.00 94.62 97 VAL A C 1
ATOM 692 O O . VAL A 1 97 ? 15.417 -7.238 -2.675 1.00 94.62 97 VAL A O 1
ATOM 695 N N . PRO A 1 98 ? 17.309 -6.112 -3.104 1.00 90.06 98 PRO A N 1
ATOM 696 C CA . PRO A 1 98 ? 18.075 -6.816 -2.076 1.00 90.06 98 PRO A CA 1
ATOM 697 C C . PRO A 1 98 ? 17.490 -6.658 -0.664 1.00 90.06 98 PRO A C 1
ATOM 699 O O . PRO A 1 98 ? 17.206 -5.552 -0.209 1.00 90.06 98 PRO A O 1
ATOM 702 N N . LYS A 1 99 ? 17.375 -7.777 0.066 1.00 91.25 99 LYS A N 1
ATOM 703 C CA . LYS A 1 99 ? 16.816 -7.834 1.438 1.00 91.25 99 LYS A CA 1
ATOM 704 C C . LYS A 1 99 ? 17.844 -8.227 2.503 1.00 91.25 99 LYS A C 1
ATOM 706 O O . LYS A 1 99 ? 17.506 -8.358 3.675 1.00 91.25 99 LYS A O 1
ATOM 711 N N . THR A 1 100 ? 19.099 -8.420 2.101 1.00 86.31 100 THR A N 1
ATOM 712 C CA . THR A 1 100 ? 20.195 -8.883 2.960 1.00 86.31 100 THR A CA 1
ATOM 713 C C . THR A 1 100 ? 21.259 -7.795 3.125 1.00 86.31 100 THR A C 1
ATOM 715 O O . THR A 1 100 ? 21.670 -7.222 2.115 1.00 86.31 100 THR A O 1
ATOM 718 N N . PRO A 1 101 ? 21.769 -7.539 4.345 1.00 89.38 101 PRO A N 1
ATOM 719 C CA . PRO A 1 101 ? 21.437 -8.214 5.606 1.00 89.38 101 PRO A CA 1
ATOM 720 C C . PRO A 1 101 ? 20.075 -7.807 6.186 1.00 89.38 101 PRO A C 1
ATOM 722 O O . PRO A 1 101 ? 19.500 -8.567 6.956 1.00 89.38 101 PRO A O 1
ATOM 725 N N . VAL A 1 102 ? 19.561 -6.634 5.809 1.00 91.88 102 VAL A N 1
ATOM 726 C CA . VAL A 1 102 ? 18.252 -6.118 6.220 1.00 91.88 102 VAL A CA 1
ATOM 727 C C . VAL A 1 102 ? 17.665 -5.334 5.051 1.00 91.88 102 VAL A C 1
ATOM 729 O O . VAL A 1 102 ? 18.364 -4.530 4.433 1.00 91.88 102 VAL A O 1
ATOM 732 N N . TYR A 1 103 ? 16.385 -5.547 4.756 1.00 94.88 103 TYR A N 1
ATOM 733 C CA . TYR A 1 103 ? 15.662 -4.732 3.785 1.00 94.88 103 TYR A CA 1
ATOM 734 C C . TYR A 1 103 ? 15.603 -3.269 4.239 1.00 94.88 103 TYR A C 1
ATOM 736 O O . TYR A 1 103 ? 15.218 -2.981 5.372 1.00 94.88 103 TYR A O 1
ATOM 744 N N . THR A 1 104 ? 15.975 -2.347 3.354 1.00 93.94 104 THR A N 1
ATOM 745 C CA . THR A 1 104 ? 15.906 -0.905 3.610 1.00 93.94 104 THR A CA 1
ATOM 746 C C . THR A 1 104 ? 15.423 -0.195 2.356 1.00 93.94 104 THR A C 1
ATOM 748 O O . THR A 1 104 ? 16.145 -0.144 1.365 1.00 93.94 104 THR A O 1
ATOM 751 N N . CYS A 1 105 ? 14.236 0.404 2.426 1.00 95.81 105 CYS A N 1
ATOM 752 C CA . CYS A 1 105 ? 13.748 1.305 1.390 1.00 95.81 105 CYS A CA 1
ATOM 753 C C . CYS A 1 105 ? 14.293 2.717 1.626 1.00 95.81 105 CYS A C 1
ATOM 755 O O . CYS A 1 105 ? 14.045 3.323 2.670 1.00 95.81 105 CYS A O 1
ATOM 757 N N . ASN A 1 106 ? 15.034 3.249 0.651 1.00 94.31 106 ASN A N 1
ATOM 758 C CA . ASN A 1 106 ? 15.449 4.645 0.627 1.00 94.31 106 ASN A CA 1
ATOM 759 C C . ASN A 1 106 ? 14.605 5.397 -0.416 1.00 94.31 106 ASN A C 1
ATOM 761 O O . ASN A 1 106 ? 14.841 5.213 -1.612 1.00 94.31 106 ASN A O 1
ATOM 765 N N . PRO A 1 107 ? 13.691 6.298 -0.010 1.00 92.62 107 PRO A N 1
ATOM 766 C CA . PRO A 1 107 ? 12.887 7.094 -0.941 1.00 92.62 107 PRO A CA 1
ATOM 767 C C . PRO A 1 107 ? 13.703 7.842 -2.002 1.00 92.62 107 PRO A C 1
ATOM 769 O O . PRO A 1 107 ? 13.272 7.962 -3.146 1.00 92.62 107 PRO A O 1
ATOM 772 N N . ALA A 1 108 ? 14.915 8.301 -1.662 1.00 91.19 108 ALA A N 1
ATOM 773 C CA . ALA A 1 108 ? 15.796 8.998 -2.602 1.00 91.19 108 ALA A CA 1
ATOM 774 C C . ALA A 1 108 ? 16.395 8.072 -3.679 1.00 91.19 108 ALA A C 1
ATOM 776 O O . ALA A 1 108 ? 16.935 8.545 -4.677 1.00 91.19 108 ALA A O 1
ATOM 777 N N . GLN A 1 109 ? 16.315 6.755 -3.480 1.00 90.38 109 GLN A N 1
ATOM 778 C CA . GLN A 1 109 ? 16.817 5.712 -4.373 1.00 90.38 109 GLN A CA 1
ATOM 779 C C . GLN A 1 109 ? 15.757 4.618 -4.575 1.00 90.38 109 GLN A C 1
ATOM 781 O O . GLN A 1 109 ? 16.090 3.433 -4.658 1.00 90.38 109 GLN A O 1
ATOM 786 N N . ALA A 1 110 ? 14.478 5.010 -4.630 1.00 89.00 110 ALA A N 1
ATOM 787 C CA . ALA A 1 110 ? 13.347 4.087 -4.560 1.00 89.00 110 ALA A CA 1
ATOM 788 C C . ALA A 1 110 ? 13.443 2.938 -5.576 1.00 89.00 110 ALA A C 1
ATOM 790 O O . ALA A 1 110 ? 13.406 1.774 -5.187 1.00 89.00 110 ALA A O 1
ATOM 791 N N . ARG A 1 111 ? 13.742 3.262 -6.840 1.00 85.56 111 ARG A N 1
ATOM 792 C CA . ARG A 1 1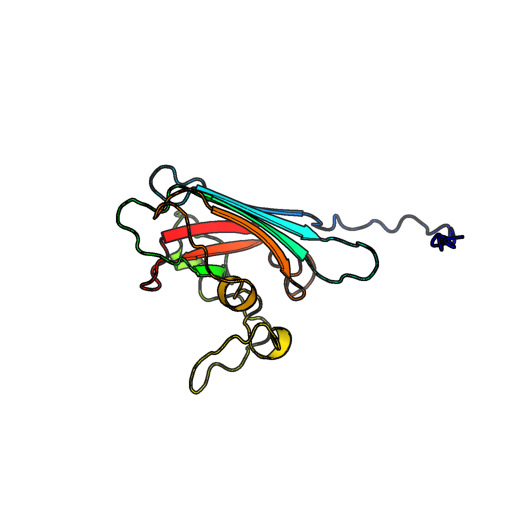11 ? 13.921 2.294 -7.938 1.00 85.56 111 ARG A CA 1
ATOM 793 C C . ARG A 1 111 ? 14.916 1.166 -7.676 1.00 85.56 111 ARG A C 1
ATOM 795 O O . ARG A 1 111 ? 14.804 0.115 -8.292 1.00 85.56 111 ARG A O 1
ATOM 802 N N . ALA A 1 112 ? 15.924 1.401 -6.838 1.00 89.25 112 ALA A N 1
ATOM 803 C CA . ALA A 1 112 ? 16.994 0.440 -6.574 1.00 89.25 112 ALA A CA 1
ATOM 804 C C . ALA A 1 112 ? 16.885 -0.227 -5.195 1.00 89.25 112 ALA A C 1
ATOM 806 O O . ALA A 1 112 ? 17.573 -1.215 -4.949 1.00 89.25 112 ALA A O 1
ATOM 807 N N . THR A 1 113 ? 16.083 0.331 -4.284 1.00 94.06 113 THR A N 1
ATOM 808 C CA . THR A 1 113 ? 16.112 -0.042 -2.858 1.00 94.06 113 THR A CA 1
ATOM 809 C C . THR A 1 113 ? 14.751 -0.407 -2.281 1.00 94.06 113 THR A C 1
ATOM 811 O O . THR A 1 113 ? 14.697 -1.072 -1.252 1.00 94.06 113 THR A O 1
ATOM 814 N N . CYS A 1 114 ? 13.656 -0.008 -2.926 1.00 97.38 114 CYS A N 1
ATOM 815 C CA . CYS A 1 114 ? 12.307 -0.237 -2.433 1.00 97.38 114 CYS A CA 1
ATOM 816 C C . CYS A 1 114 ? 11.591 -1.264 -3.302 1.00 97.38 114 CYS A C 1
ATOM 818 O O . CYS A 1 114 ? 11.678 -1.226 -4.530 1.00 97.38 114 CYS A O 1
ATOM 820 N N . GLU A 1 115 ? 10.832 -2.151 -2.669 1.00 98.25 115 GLU A N 1
ATOM 821 C CA . GLU A 1 115 ? 9.867 -2.974 -3.390 1.00 98.25 115 GLU A CA 1
ATOM 822 C C . GLU A 1 115 ? 8.862 -2.045 -4.091 1.00 98.25 115 GLU A C 1
ATOM 824 O O . GLU A 1 115 ? 8.473 -1.006 -3.544 1.00 98.25 115 GLU A O 1
ATOM 829 N N . VAL A 1 116 ? 8.395 -2.412 -5.290 1.00 97.75 116 VAL A N 1
ATOM 830 C CA . VAL A 1 116 ? 7.394 -1.602 -6.015 1.00 97.75 116 VAL A CA 1
ATOM 831 C C . VAL A 1 116 ? 6.158 -1.372 -5.145 1.00 97.75 116 VAL A C 1
ATOM 833 O O . VAL A 1 116 ? 5.610 -0.267 -5.123 1.00 97.75 116 VAL A O 1
ATOM 836 N N . GLY A 1 117 ? 5.761 -2.393 -4.385 1.00 98.44 117 GLY A N 1
ATOM 837 C CA . GLY A 1 117 ? 4.643 -2.339 -3.460 1.00 98.44 117 GLY A CA 1
ATOM 838 C C . GLY A 1 117 ? 4.906 -1.639 -2.129 1.00 98.44 117 GLY A C 1
ATOM 839 O O . GLY A 1 117 ? 3.935 -1.420 -1.409 1.00 98.44 117 GLY A O 1
ATOM 840 N N . ASP A 1 118 ? 6.138 -1.248 -1.786 1.00 98.50 118 ASP A N 1
ATOM 841 C CA . ASP A 1 118 ? 6.442 -0.578 -0.514 1.00 98.50 118 ASP A CA 1
ATOM 842 C C . ASP A 1 118 ? 6.080 0.918 -0.545 1.00 98.50 118 ASP A C 1
ATOM 844 O O . ASP A 1 118 ? 6.928 1.813 -0.594 1.00 98.50 118 ASP A O 1
ATOM 848 N N . LEU A 1 119 ? 4.774 1.198 -0.550 1.00 98.62 119 LEU A N 1
ATOM 849 C CA . LEU A 1 119 ? 4.241 2.559 -0.595 1.00 98.62 119 LEU A CA 1
ATOM 850 C C . LEU A 1 119 ? 4.588 3.351 0.672 1.00 98.62 119 LEU A C 1
ATOM 852 O O . LEU A 1 119 ? 4.923 4.530 0.591 1.00 98.62 119 LEU A O 1
ATOM 856 N N . SER A 1 120 ? 4.543 2.709 1.841 1.00 98.19 120 SER A N 1
ATOM 857 C CA . SER A 1 120 ? 4.893 3.348 3.115 1.00 98.19 120 SER A CA 1
ATOM 858 C C . SER A 1 120 ? 6.370 3.678 3.254 1.00 98.19 120 SER A C 1
ATOM 860 O O . SER A 1 120 ? 6.702 4.725 3.808 1.00 98.19 120 SER A O 1
ATOM 862 N N . GLY A 1 121 ? 7.253 2.8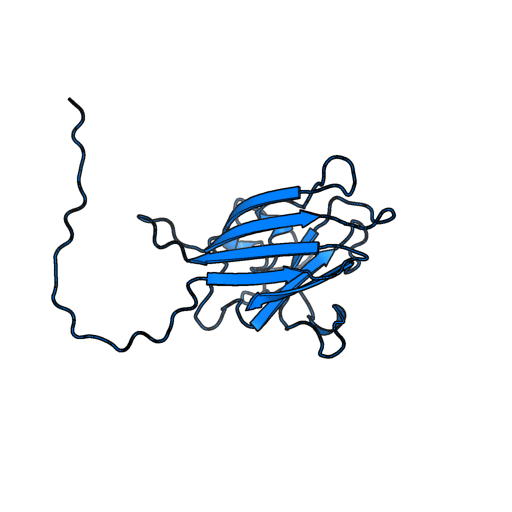03 2.777 1.00 97.44 121 GLY A N 1
ATOM 863 C CA . GLY A 1 121 ? 8.683 3.064 2.735 1.00 97.44 121 GLY A CA 1
ATOM 864 C C . GLY A 1 121 ? 8.995 4.256 1.842 1.00 97.44 121 GLY A C 1
ATOM 865 O O . GLY A 1 121 ? 9.731 5.141 2.266 1.00 97.44 121 GLY A O 1
ATOM 866 N N . LYS A 1 122 ? 8.378 4.326 0.652 1.00 97.50 122 LYS A N 1
ATOM 867 C CA . LYS A 1 122 ? 8.597 5.402 -0.329 1.00 97.50 122 LYS A CA 1
ATOM 868 C C . LYS A 1 122 ? 7.977 6.743 0.074 1.00 97.50 122 LYS A C 1
ATOM 870 O O . LYS A 1 122 ? 8.623 7.778 -0.076 1.00 97.50 122 LYS A O 1
ATOM 875 N N . HIS A 1 123 ? 6.744 6.732 0.582 1.00 97.25 123 HIS A N 1
ATOM 876 C CA . HIS A 1 123 ? 5.914 7.942 0.725 1.00 97.25 123 HIS A CA 1
ATOM 877 C C . HIS A 1 123 ? 5.473 8.238 2.160 1.00 97.25 123 HIS A C 1
ATOM 879 O O . HIS A 1 123 ? 4.756 9.206 2.405 1.00 97.25 123 HIS A O 1
ATOM 885 N N . GLY A 1 124 ? 5.918 7.429 3.121 1.00 97.56 124 GLY A N 1
ATOM 886 C CA . GLY A 1 124 ? 5.576 7.558 4.531 1.00 97.56 124 GLY A CA 1
ATOM 887 C C . GLY A 1 124 ? 4.380 6.702 4.949 1.00 97.56 124 GLY A C 1
ATOM 888 O O . GLY A 1 124 ? 3.485 6.379 4.168 1.00 97.56 124 GLY A O 1
ATOM 889 N N . LYS A 1 125 ? 4.377 6.334 6.233 1.00 97.69 125 LYS A N 1
ATOM 890 C CA . LYS A 1 125 ? 3.295 5.582 6.880 1.00 97.69 125 LYS A CA 1
ATOM 891 C C . LYS A 1 125 ? 2.062 6.462 7.101 1.00 97.69 125 LYS A C 1
ATOM 893 O O . LYS A 1 125 ? 2.165 7.680 7.236 1.00 97.69 125 LYS A O 1
ATOM 898 N N . LEU A 1 126 ? 0.900 5.833 7.236 1.00 97.06 126 LEU A N 1
ATOM 899 C CA . LEU A 1 126 ? -0.331 6.502 7.641 1.00 97.06 126 LEU A CA 1
ATOM 900 C C . LEU A 1 126 ? -0.233 6.881 9.123 1.00 97.06 126 LEU A C 1
ATOM 902 O O . LEU A 1 126 ? 0.015 6.029 9.981 1.00 97.06 126 LEU A O 1
ATOM 906 N N . ASN A 1 127 ? -0.462 8.156 9.429 1.00 94.19 127 ASN A N 1
ATOM 907 C CA . ASN A 1 127 ? -0.440 8.674 10.794 1.00 94.19 127 ASN A CA 1
ATOM 908 C C . ASN A 1 127 ? -1.741 9.439 11.094 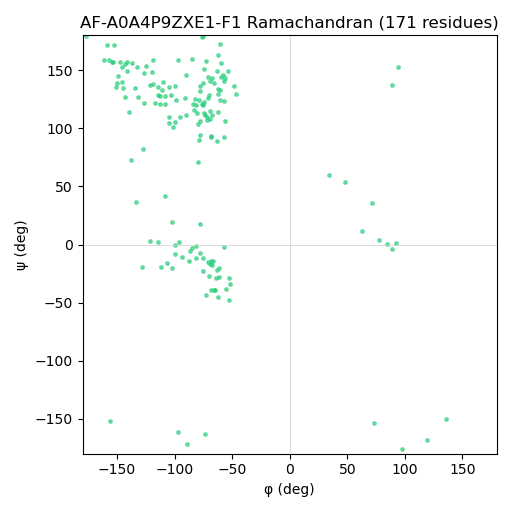1.00 94.19 127 ASN A C 1
ATOM 910 O O . ASN A 1 127 ? -1.779 10.661 10.936 1.00 94.19 127 ASN A O 1
ATOM 914 N N . PRO A 1 128 ? -2.829 8.732 11.447 1.00 91.88 128 PRO A N 1
ATOM 915 C CA . PRO A 1 128 ? -4.127 9.353 11.676 1.00 91.88 128 PRO A CA 1
ATOM 916 C C . PRO A 1 128 ? -4.125 10.277 12.892 1.00 91.88 128 PRO A C 1
ATOM 918 O O . PRO A 1 128 ? -3.553 9.940 13.932 1.00 91.88 128 PRO A O 1
ATOM 921 N N . LEU A 1 129 ? -4.790 11.428 12.762 1.00 86.44 129 LEU A N 1
ATOM 922 C CA . LEU A 1 129 ? -4.894 12.439 13.814 1.00 86.44 129 LEU A CA 1
ATOM 923 C C . LEU A 1 129 ? -6.358 12.891 13.994 1.00 86.44 129 LEU A C 1
ATOM 925 O O . LEU A 1 129 ? -6.979 13.310 13.016 1.00 86.44 129 LEU A O 1
ATOM 929 N N . PRO A 1 130 ? -6.919 12.843 15.222 1.00 87.25 130 PRO A N 1
ATOM 930 C CA . PRO A 1 130 ? -6.340 12.244 16.436 1.00 87.25 130 PRO A CA 1
ATOM 931 C C . PRO A 1 130 ? -6.081 10.737 16.249 1.00 87.25 130 PRO A C 1
ATOM 933 O O . PRO A 1 130 ? -6.461 10.182 15.222 1.00 87.25 130 PRO A O 1
ATOM 936 N N . ALA A 1 131 ? -5.412 10.079 17.202 1.00 88.00 131 ALA A N 1
ATOM 937 C CA . ALA A 1 131 ? -5.065 8.658 17.084 1.00 88.00 131 ALA A CA 1
ATOM 938 C C . ALA A 1 131 ? -6.265 7.814 16.605 1.00 88.00 131 ALA A C 1
ATOM 940 O O . ALA A 1 131 ? -7.363 7.925 17.149 1.00 88.00 131 ALA A O 1
ATOM 941 N N . ASN A 1 132 ? -6.048 7.000 15.567 1.00 86.75 132 ASN A N 1
ATOM 942 C CA . ASN A 1 132 ? -7.059 6.165 14.895 1.00 86.75 132 ASN A CA 1
ATOM 943 C C . ASN A 1 132 ? -8.220 6.923 14.214 1.00 86.75 132 ASN A C 1
ATOM 945 O O . ASN A 1 132 ? -9.198 6.305 13.788 1.00 86.75 132 ASN A O 1
ATOM 949 N N . GLY A 1 133 ? -8.100 8.244 14.071 1.00 91.12 133 GLY A N 1
ATOM 950 C CA . GLY A 1 133 ? -9.014 9.107 13.329 1.00 91.12 133 GLY A CA 1
ATOM 951 C C . GLY A 1 133 ? -8.900 8.965 11.803 1.00 91.12 133 GLY A C 1
ATOM 952 O O . GLY A 1 133 ? -8.376 7.971 11.294 1.00 91.12 133 GLY A O 1
ATOM 953 N N . PRO A 1 134 ? -9.420 9.939 11.040 1.00 93.88 134 PRO A N 1
ATOM 954 C CA . PRO A 1 134 ? -9.275 9.960 9.591 1.00 93.88 134 PRO A CA 1
ATOM 955 C C . PRO A 1 134 ? -7.857 10.371 9.164 1.00 93.88 134 PRO A C 1
ATOM 957 O O .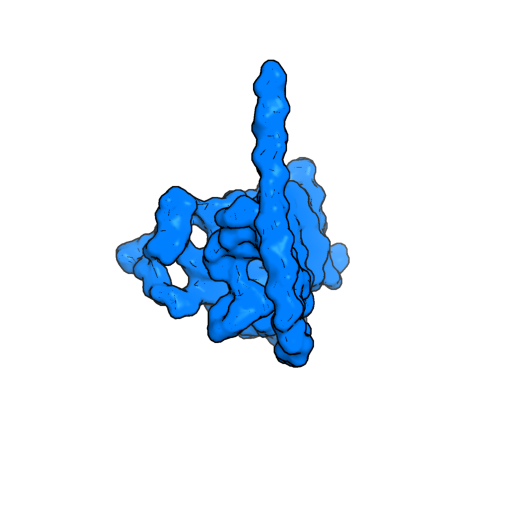 PRO A 1 134 ? -7.173 11.137 9.843 1.00 93.88 134 PRO A O 1
ATOM 960 N N . VAL A 1 135 ? -7.426 9.885 8.003 1.00 96.38 135 VAL A N 1
ATOM 961 C CA . VAL A 1 135 ? -6.175 10.281 7.346 1.00 96.38 135 VAL A CA 1
ATOM 962 C C . VAL A 1 135 ? -6.364 10.260 5.835 1.00 96.38 135 VAL A C 1
ATOM 964 O O . VAL A 1 135 ? -7.004 9.363 5.292 1.00 96.38 135 VAL A O 1
ATOM 967 N N . SER A 1 136 ? -5.807 11.242 5.138 1.00 97.50 136 SER A N 1
ATOM 968 C CA . SER A 1 136 ? -5.827 11.297 3.678 1.00 97.50 136 SER A CA 1
ATOM 969 C C . SER A 1 136 ? -4.567 11.955 3.145 1.00 97.50 136 SER A C 1
ATOM 971 O O . SER A 1 136 ? -3.939 12.750 3.844 1.00 97.50 136 SER A O 1
ATOM 973 N N . GLY A 1 137 ? -4.227 11.665 1.899 1.00 97.00 137 GLY A N 1
ATOM 974 C CA . GLY A 1 137 ? -3.078 12.254 1.231 1.00 97.00 137 GLY A CA 1
ATOM 975 C C . GLY A 1 137 ? -2.966 11.793 -0.212 1.00 97.00 137 GLY A C 1
ATOM 976 O O . GLY A 1 137 ? -3.780 11.007 -0.699 1.00 97.00 137 GLY A O 1
ATOM 977 N N . SER A 1 138 ? -1.950 12.300 -0.898 1.00 97.06 138 SER A N 1
ATOM 978 C CA . SER A 1 138 ? -1.619 11.888 -2.255 1.00 97.06 138 SER A CA 1
ATOM 979 C C . SER A 1 138 ? -0.146 12.122 -2.562 1.00 97.06 138 SER A C 1
ATOM 981 O O . SER A 1 138 ? 0.507 12.960 -1.939 1.00 97.06 138 SER A O 1
ATOM 983 N N . TYR A 1 139 ? 0.369 11.387 -3.537 1.00 95.44 139 TYR A N 1
ATOM 984 C CA . TYR A 1 139 ? 1.739 11.487 -4.029 1.00 95.44 139 TYR A CA 1
ATOM 985 C C . TYR A 1 139 ? 1.831 10.912 -5.445 1.00 95.44 139 TYR A C 1
ATOM 987 O O . TYR A 1 139 ? 0.888 10.314 -5.964 1.00 95.44 139 TYR A O 1
ATOM 995 N N . HIS A 1 140 ? 2.982 11.101 -6.081 1.00 93.06 140 HIS A N 1
ATOM 996 C CA . HIS A 1 140 ? 3.310 10.453 -7.344 1.00 93.06 140 HIS A CA 1
ATOM 997 C C . HIS A 1 140 ? 4.284 9.307 -7.097 1.00 93.06 140 HIS A C 1
ATOM 999 O O . HIS A 1 140 ? 5.326 9.503 -6.474 1.00 93.06 140 HIS A O 1
ATOM 1005 N N . ASP A 1 141 ? 3.958 8.129 -7.620 1.00 94.06 141 ASP A N 1
ATOM 1006 C CA . ASP A 1 141 ? 4.825 6.958 -7.590 1.00 94.06 141 ASP A CA 1
ATOM 1007 C C . ASP A 1 141 ? 5.290 6.611 -9.006 1.00 94.06 141 ASP A C 1
ATOM 1009 O O . ASP A 1 141 ? 4.480 6.385 -9.905 1.00 94.06 141 ASP A O 1
ATOM 1013 N N . VAL A 1 142 ? 6.605 6.602 -9.213 1.00 91.06 142 VAL A N 1
ATOM 1014 C CA . VAL A 1 142 ? 7.221 6.397 -10.534 1.00 91.06 142 VAL A CA 1
ATOM 1015 C C . VAL A 1 142 ? 7.424 4.926 -10.898 1.00 91.06 142 VAL A C 1
ATOM 1017 O O . VAL A 1 142 ? 7.868 4.656 -12.015 1.00 91.06 142 VAL A O 1
ATOM 1020 N N . ASP A 1 143 ? 7.139 4.010 -9.970 1.00 92.44 143 ASP A N 1
ATOM 1021 C CA . ASP A 1 143 ? 7.353 2.568 -10.119 1.00 92.44 143 ASP A CA 1
ATOM 1022 C C . ASP A 1 143 ? 6.027 1.797 -10.195 1.00 92.44 143 ASP A C 1
ATOM 1024 O O . ASP A 1 143 ? 5.990 0.667 -10.679 1.00 92.44 143 ASP A O 1
ATOM 1028 N N . VAL A 1 144 ? 4.927 2.399 -9.729 1.00 94.88 144 VAL A N 1
ATOM 1029 C CA . VAL A 1 144 ? 3.579 1.845 -9.873 1.00 94.88 144 VAL A CA 1
ATOM 1030 C C . VAL A 1 144 ? 3.087 2.006 -11.309 1.00 94.88 144 VAL A C 1
ATOM 1032 O O . VAL A 1 144 ? 2.945 3.120 -11.818 1.00 94.88 144 VAL A O 1
ATOM 1035 N N . GLU A 1 145 ? 2.737 0.880 -11.926 1.00 93.75 145 GLU A N 1
ATOM 1036 C CA . GLU A 1 145 ? 2.185 0.795 -13.277 1.00 93.75 145 GLU A CA 1
ATOM 1037 C C . GLU A 1 145 ? 0.775 0.185 -13.242 1.00 93.75 145 GLU A C 1
ATOM 1039 O O . GLU A 1 145 ? 0.525 -0.796 -12.540 1.00 93.75 145 GLU A O 1
ATOM 1044 N N . LEU A 1 146 ? -0.162 0.737 -14.020 1.00 94.00 146 LEU A N 1
ATOM 1045 C CA . LEU A 1 146 ? -1.529 0.198 -14.142 1.00 94.00 146 LEU A CA 1
ATOM 1046 C C . LEU A 1 146 ? -1.701 -0.776 -15.317 1.00 94.00 146 LEU A C 1
ATOM 1048 O O . LEU A 1 146 ? -2.710 -1.467 -15.420 1.00 94.00 146 LEU A O 1
ATOM 1052 N N . THR A 1 147 ? -0.705 -0.855 -16.197 1.00 91.25 147 THR A N 1
ATOM 1053 C CA . THR A 1 147 ? -0.705 -1.689 -17.404 1.00 91.25 147 THR A CA 1
ATOM 1054 C C . THR A 1 147 ? 0.675 -2.298 -17.618 1.00 91.25 147 THR A C 1
ATOM 1056 O O . THR A 1 147 ? 1.663 -1.721 -17.182 1.00 91.25 147 THR A O 1
ATOM 1059 N N . GLY A 1 148 ? 0.759 -3.406 -18.356 1.00 91.00 148 GLY A N 1
ATOM 1060 C CA . GLY A 1 148 ? 2.022 -4.099 -18.626 1.00 91.00 148 GLY A CA 1
ATOM 1061 C C . GLY A 1 148 ? 2.258 -5.285 -17.691 1.00 91.00 148 GLY A C 1
ATOM 1062 O O . GLY A 1 148 ? 1.397 -5.647 -16.892 1.00 91.00 148 GLY A O 1
ATOM 1063 N N . ALA A 1 149 ? 3.424 -5.922 -17.814 1.00 92.19 149 ALA A N 1
ATOM 1064 C CA . ALA A 1 149 ? 3.736 -7.157 -17.086 1.00 92.19 149 ALA A CA 1
ATOM 1065 C C . ALA A 1 149 ? 3.783 -6.965 -15.559 1.00 92.19 149 ALA A C 1
ATOM 1067 O O . ALA A 1 149 ? 3.465 -7.886 -14.808 1.00 92.19 149 ALA A O 1
ATOM 1068 N N . ASN A 1 150 ? 4.130 -5.756 -15.112 1.00 94.31 150 ASN A N 1
ATOM 1069 C CA . ASN A 1 150 ? 4.236 -5.394 -13.702 1.00 94.31 150 ASN A CA 1
ATOM 1070 C C . ASN A 1 150 ? 3.028 -4.591 -13.200 1.00 94.31 150 ASN A C 1
ATOM 1072 O O . ASN A 1 150 ? 3.112 -3.954 -12.151 1.00 94.31 150 ASN A O 1
ATOM 1076 N N . ALA A 1 151 ? 1.897 -4.644 -13.914 1.00 95.44 151 ALA A N 1
ATOM 1077 C CA . ALA A 1 151 ? 0.687 -3.944 -13.510 1.00 95.44 151 ALA A CA 1
ATOM 1078 C C . ALA A 1 151 ? 0.232 -4.339 -12.093 1.00 95.44 151 ALA A C 1
ATOM 1080 O O . ALA A 1 151 ? 0.317 -5.505 -11.683 1.00 95.44 151 ALA A O 1
ATOM 1081 N N . ILE A 1 152 ? -0.282 -3.354 -11.355 1.00 97.94 152 ILE A N 1
ATOM 1082 C CA . ILE A 1 152 ? -0.839 -3.559 -10.010 1.00 97.94 152 ILE A CA 1
ATOM 1083 C C . ILE A 1 152 ? -2.326 -3.941 -10.027 1.00 97.94 152 ILE A C 1
ATOM 1085 O O . ILE A 1 152 ? -2.850 -4.405 -9.017 1.00 97.94 152 ILE A O 1
ATOM 1089 N N . VAL A 1 153 ? -3.012 -3.767 -11.161 1.00 97.69 153 VAL A N 1
ATOM 1090 C CA . VAL A 1 153 ? -4.419 -4.163 -11.329 1.00 97.69 153 VAL A CA 1
ATOM 1091 C C . VAL A 1 153 ? -4.554 -5.679 -11.159 1.00 97.69 153 VAL A C 1
ATOM 1093 O O . VAL A 1 153 ? -3.753 -6.443 -11.695 1.00 97.69 153 VAL A O 1
ATOM 1096 N N . GLY A 1 154 ? -5.553 -6.119 -10.388 1.00 96.88 154 GLY A N 1
ATOM 1097 C CA . GLY A 1 154 ? -5.746 -7.527 -10.020 1.00 96.88 154 GLY A CA 1
ATOM 1098 C C . GLY A 1 154 ? -4.926 -7.990 -8.809 1.00 96.88 154 GLY A C 1
ATOM 1099 O O . GLY A 1 154 ? -5.018 -9.152 -8.412 1.00 96.88 154 GLY A O 1
ATOM 1100 N N . ARG A 1 155 ? -4.138 -7.095 -8.204 1.00 98.50 155 ARG A N 1
ATOM 1101 C CA . ARG A 1 155 ? -3.455 -7.321 -6.924 1.00 98.50 155 ARG A CA 1
ATOM 1102 C C . ARG A 1 155 ? -4.263 -6.724 -5.772 1.00 98.50 155 ARG A C 1
ATOM 1104 O O . ARG A 1 155 ? -5.454 -6.460 -5.914 1.00 98.50 155 ARG A O 1
ATOM 1111 N N . SER A 1 156 ? -3.634 -6.505 -4.619 1.00 98.62 156 SER A N 1
ATOM 1112 C CA . SER A 1 156 ? -4.295 -5.921 -3.452 1.00 98.62 156 SER A CA 1
ATOM 1113 C C . SER A 1 156 ? -3.436 -4.881 -2.744 1.00 98.62 156 SER A C 1
ATOM 1115 O O . SER A 1 156 ? -2.210 -4.915 -2.822 1.00 98.62 156 SER A O 1
ATOM 1117 N N . VAL A 1 157 ? -4.088 -3.972 -2.022 1.00 98.75 157 VAL A N 1
ATOM 1118 C CA . VAL A 1 157 ? -3.452 -3.133 -1.002 1.00 98.75 157 VAL A CA 1
ATOM 1119 C C . VAL A 1 157 ? -3.743 -3.745 0.362 1.00 98.75 157 VAL A C 1
ATOM 1121 O O . VAL A 1 157 ? -4.880 -4.131 0.628 1.00 98.75 157 VAL A O 1
ATOM 1124 N N . VAL A 1 158 ? -2.740 -3.816 1.232 1.00 98.25 158 VAL A N 1
ATOM 1125 C CA . VAL A 1 158 ? -2.871 -4.265 2.625 1.00 98.25 158 VAL A CA 1
ATOM 1126 C C . VAL A 1 158 ? -2.410 -3.149 3.548 1.00 98.25 158 VAL A C 1
ATOM 1128 O O . VAL A 1 158 ? -1.393 -2.521 3.277 1.00 98.25 158 VAL A O 1
ATOM 1131 N N . VAL A 1 159 ? -3.145 -2.917 4.633 1.00 97.75 159 VAL A N 1
ATOM 1132 C CA . VAL A 1 159 ? -2.774 -2.014 5.728 1.00 97.75 159 VAL A CA 1
ATOM 1133 C C . VAL A 1 159 ? -2.334 -2.853 6.924 1.00 97.75 159 VAL A C 1
ATOM 1135 O O . VAL A 1 159 ? -3.004 -3.828 7.280 1.00 97.75 159 VAL A O 1
ATOM 1138 N N . HIS A 1 160 ? -1.232 -2.461 7.558 1.00 96.94 160 HIS A N 1
ATOM 1139 C CA . HIS A 1 160 ? -0.659 -3.118 8.723 1.00 96.94 160 HIS A CA 1
ATOM 1140 C C . HIS A 1 160 ? -0.593 -2.190 9.937 1.00 96.94 160 HIS A C 1
ATOM 1142 O O . HIS A 1 160 ? -0.379 -0.983 9.800 1.00 96.94 160 HIS A O 1
ATOM 1148 N N . ASN A 1 161 ? -0.729 -2.759 11.134 1.00 95.25 161 ASN A N 1
ATOM 1149 C CA . ASN A 1 161 ? -0.433 -2.061 12.389 1.00 95.25 161 ASN A CA 1
ATOM 1150 C C . ASN A 1 161 ? 1.089 -1.949 12.634 1.00 95.25 161 ASN A C 1
ATOM 1152 O O . ASN A 1 161 ? 1.907 -2.453 11.862 1.00 95.25 161 ASN A O 1
ATOM 1156 N N . ALA A 1 162 ? 1.482 -1.299 13.731 1.00 94.56 162 ALA A N 1
ATOM 1157 C CA . ALA A 1 162 ? 2.885 -1.135 14.112 1.00 94.56 162 ALA A CA 1
ATOM 1158 C C . ALA A 1 162 ? 3.613 -2.462 14.409 1.00 94.56 162 ALA A C 1
ATOM 1160 O O . ALA A 1 162 ? 4.840 -2.505 14.333 1.00 94.56 162 ALA A O 1
ATOM 1161 N N . GLN A 1 163 ? 2.878 -3.529 14.732 1.00 94.31 163 GLN A N 1
ATOM 1162 C CA . GLN A 1 163 ? 3.403 -4.879 14.958 1.00 94.31 163 GLN A CA 1
ATOM 1163 C C . GLN A 1 163 ? 3.631 -5.652 13.646 1.00 94.31 163 GLN A C 1
ATOM 1165 O O . GLN A 1 163 ? 4.297 -6.683 13.656 1.00 94.31 163 GLN A O 1
ATOM 1170 N N . GLY A 1 164 ? 3.127 -5.141 12.518 1.00 93.69 164 GLY A N 1
ATOM 1171 C CA . GLY A 1 164 ? 3.211 -5.782 11.206 1.00 93.69 164 GLY A CA 1
ATOM 1172 C C . GLY A 1 164 ? 2.013 -6.672 10.863 1.00 93.69 164 GLY A C 1
ATOM 1173 O O . GLY A 1 164 ? 1.976 -7.239 9.766 1.00 93.69 164 GLY A O 1
ATOM 1174 N N . ASP A 1 165 ? 1.008 -6.768 11.736 1.00 94.75 165 ASP A N 1
ATOM 1175 C CA . ASP A 1 165 ? -0.201 -7.548 11.473 1.00 94.75 165 ASP A CA 1
ATOM 1176 C C . ASP A 1 165 ? -1.032 -6.891 10.376 1.00 94.75 165 ASP A C 1
ATOM 1178 O O . ASP A 1 165 ? -1.190 -5.671 10.352 1.00 94.75 165 ASP A O 1
ATOM 1182 N N . ARG A 1 166 ? -1.620 -7.706 9.498 1.00 95.25 166 ARG A N 1
ATOM 1183 C CA . ARG A 1 166 ? -2.551 -7.248 8.458 1.00 95.25 166 ARG A CA 1
ATOM 1184 C C . ARG A 1 166 ? -3.890 -6.916 9.109 1.00 95.25 166 ARG A C 1
ATOM 1186 O O . ARG A 1 166 ? -4.573 -7.822 9.576 1.00 95.25 166 ARG A O 1
ATOM 1193 N N . ILE A 1 167 ? -4.272 -5.642 9.119 1.00 94.25 167 ILE A N 1
ATOM 1194 C CA . ILE A 1 167 ? -5.521 -5.186 9.751 1.00 94.25 167 ILE A CA 1
ATOM 1195 C C . ILE A 1 167 ? -6.642 -4.918 8.746 1.00 94.25 167 ILE A C 1
ATOM 1197 O O . ILE A 1 167 ? -7.812 -4.915 9.121 1.00 94.25 167 ILE A O 1
ATOM 1201 N N . ALA A 1 168 ? -6.300 -4.706 7.472 1.00 95.56 168 ALA A N 1
ATOM 1202 C CA . ALA A 1 168 ? -7.267 -4.609 6.387 1.00 95.56 168 ALA A CA 1
ATOM 1203 C C . ALA A 1 168 ? -6.605 -4.823 5.025 1.00 95.56 168 ALA A C 1
ATOM 1205 O O . ALA A 1 168 ? -5.399 -4.625 4.870 1.00 95.56 168 ALA A O 1
ATOM 1206 N N . CYS A 1 169 ? -7.400 -5.190 4.026 1.00 97.06 169 CYS A N 1
ATOM 1207 C CA . CYS A 1 169 ? -6.946 -5.341 2.654 1.00 97.06 169 CYS A CA 1
ATOM 1208 C C . CYS A 1 169 ? -8.092 -5.129 1.663 1.00 97.06 169 CYS A C 1
ATOM 1210 O O . CYS A 1 169 ? -9.260 -5.295 2.010 1.00 97.06 169 CYS A O 1
ATOM 1212 N N . ALA A 1 170 ? -7.743 -4.769 0.432 1.00 97.88 170 ALA A N 1
ATOM 1213 C CA . ALA A 1 170 ? -8.688 -4.569 -0.659 1.00 97.88 170 ALA A CA 1
ATOM 1214 C C . ALA A 1 170 ? -8.046 -4.909 -2.007 1.00 97.88 170 ALA A C 1
ATOM 1216 O O . ALA A 1 170 ? -6.859 -4.650 -2.211 1.00 97.88 170 ALA A O 1
ATOM 1217 N N . ASN A 1 171 ? -8.831 -5.465 -2.931 1.00 98.12 171 ASN A N 1
ATOM 1218 C CA . ASN A 1 171 ? -8.401 -5.698 -4.311 1.00 98.12 171 ASN A CA 1
ATOM 1219 C C . ASN A 1 171 ? -8.284 -4.382 -5.077 1.00 98.12 171 ASN A C 1
ATOM 1221 O O . ASN A 1 171 ? -9.108 -3.496 -4.883 1.00 98.12 171 ASN A O 1
ATOM 1225 N N . ILE A 1 172 ? -7.295 -4.293 -5.962 1.00 98.44 172 ILE A N 1
ATOM 1226 C CA . ILE A 1 172 ? -7.111 -3.185 -6.900 1.00 98.44 172 ILE A CA 1
ATOM 1227 C C . ILE A 1 172 ? -7.869 -3.536 -8.182 1.00 98.44 172 ILE A C 1
ATOM 1229 O O . ILE A 1 172 ? -7.469 -4.466 -8.894 1.00 98.44 172 ILE A O 1
ATOM 1233 N N . VAL A 1 173 ? -8.954 -2.809 -8.455 1.00 95.00 173 VAL A N 1
ATOM 1234 C CA . VAL A 1 173 ? -9.861 -3.026 -9.598 1.00 95.00 173 VAL A CA 1
ATOM 1235 C C . VAL A 1 173 ? -10.036 -1.788 -10.459 1.00 95.00 173 VAL A C 1
ATOM 1237 O O . VAL A 1 173 ? -9.875 -0.667 -9.926 1.00 95.00 173 VAL A O 1
#

Radius of gyration: 18.31 Å; Cα contacts (8 Å, |Δi|>4): 373; chains: 1; bounding box: 39×56×58 Å